Protein AF-A0A2M8PLS1-F1 (afdb_monomer)

pLDDT: mean 84.61, std 11.76, range [44.62, 97.69]

Solvent-accessible surface area (backbone atoms only — not comparable to full-atom values): 4415 Å² total; per-residue (Å²): 136,86,82,78,79,78,82,81,81,74,89,54,72,65,58,51,52,54,52,50,51,52,51,51,56,52,47,66,64,47,53,60,54,52,53,51,49,56,55,50,47,54,56,51,50,52,52,52,50,53,49,50,51,53,49,52,48,50,48,46,24,71,76,68,76,44,66,89,82,78,73,130

Secondary structure (DSSP, 8-state):
---------PPPHHHHHHHHHHHHHHHHHHHHHHHHHHHHHHHHHHHHHHHHHHHHHHHHHHHHSS-TT---

Radius of gyration: 30.1 Å; Cα contacts (8 Å, |Δi|>4): 10; chains: 1; bounding box: 80×38×62 Å

Mean predicted aligned error: 11.48 Å

Foldseek 3Di:
DDDDPDPPDDDDPVVVVVVVVVVVVVCVVVVVVVVVVVVVVVVVVVVVVVVVVVVVQVVCCVVPVDGPPPDD

Sequence (72 aa):
MQRKQRNEQGFTLIEMIGVLAIIAILAAIVAPKIFDAINDSKVNSLAEEIHTVKTAVANYYKDTGRFPNQYS

Structure (mmCIF, N/CA/C/O backbone):
data_AF-A0A2M8PLS1-F1
#
_entry.id   AF-A0A2M8PLS1-F1
#
loop_
_atom_site.group_PDB
_atom_site.id
_atom_site.type_symbol
_atom_site.label_atom_id
_atom_site.label_alt_id
_atom_site.label_comp_id
_atom_site.label_asym_id
_atom_site.label_entity_id
_atom_site.label_seq_id
_atom_site.pdbx_PDB_ins_code
_atom_site.Cartn_x
_atom_site.Cartn_y
_atom_site.Cartn_z
_atom_site.occupancy
_atom_site.B_iso_or_equiv
_atom_site.auth_seq_id
_atom_site.auth_comp_id
_atom_site.auth_asym_id
_atom_site.auth_atom_id
_atom_site.pdbx_PDB_model_num
ATOM 1 N N . MET A 1 1 ? -45.124 27.793 14.746 1.00 51.81 1 MET A N 1
ATOM 2 C CA . MET A 1 1 ? -44.087 27.169 13.893 1.00 51.81 1 MET A CA 1
ATOM 3 C C . MET A 1 1 ? -43.121 26.401 14.791 1.00 51.81 1 MET A C 1
ATOM 5 O O . MET A 1 1 ? -42.287 27.024 15.431 1.00 51.81 1 MET A O 1
ATOM 9 N N . GLN A 1 2 ? -43.277 25.081 14.929 1.00 60.97 2 GLN A N 1
ATOM 10 C CA . GLN A 1 2 ? -42.376 24.263 15.753 1.00 60.97 2 GLN A CA 1
ATOM 11 C C . GLN A 1 2 ? -41.157 23.857 14.912 1.00 60.97 2 GLN A C 1
ATOM 13 O O . GLN A 1 2 ? -41.290 23.127 13.931 1.00 60.97 2 GLN A O 1
ATOM 18 N N . ARG A 1 3 ? -39.971 24.371 15.259 1.00 67.00 3 ARG A N 1
ATOM 19 C CA . ARG A 1 3 ? -38.707 23.970 14.630 1.00 67.00 3 ARG A CA 1
ATOM 20 C C . ARG A 1 3 ? -38.327 22.585 15.148 1.00 67.00 3 ARG A C 1
ATOM 22 O O . ARG A 1 3 ? -37.924 22.439 16.296 1.00 67.00 3 ARG A O 1
ATOM 29 N N . LYS A 1 4 ? -38.468 21.574 14.292 1.00 65.88 4 LYS A N 1
ATOM 30 C CA . LYS A 1 4 ? -37.979 20.214 14.528 1.00 65.88 4 LYS A CA 1
ATOM 31 C C . LYS A 1 4 ? -36.447 20.278 14.544 1.00 65.88 4 LYS A C 1
ATOM 33 O O . LYS A 1 4 ? -35.837 20.434 13.489 1.00 65.88 4 LYS A O 1
ATOM 38 N N . GLN A 1 5 ? -35.832 20.249 15.727 1.00 69.06 5 GLN A N 1
ATOM 39 C CA . GLN A 1 5 ? -34.379 20.131 15.843 1.00 69.06 5 GLN A CA 1
ATOM 40 C C . GLN A 1 5 ? -33.976 18.792 15.217 1.00 69.06 5 GLN A C 1
ATOM 42 O O . GLN A 1 5 ? -34.409 17.730 15.664 1.00 69.06 5 GLN A O 1
ATOM 47 N N . ARG A 1 6 ? -33.225 18.847 14.115 1.00 68.50 6 ARG A N 1
ATOM 48 C CA . ARG A 1 6 ? -32.588 17.663 13.542 1.00 68.50 6 ARG A CA 1
ATOM 49 C C . ARG A 1 6 ? -31.531 17.219 14.543 1.00 68.50 6 ARG A C 1
ATOM 51 O O . ARG A 1 6 ? -30.614 17.973 14.838 1.00 68.50 6 ARG A O 1
ATOM 58 N N . ASN A 1 7 ? -31.719 16.032 15.101 1.00 69.88 7 ASN A N 1
ATOM 59 C CA . ASN A 1 7 ? -30.754 15.422 15.996 1.00 69.88 7 ASN A CA 1
ATOM 60 C C . ASN A 1 7 ? -29.607 14.897 15.123 1.00 69.88 7 ASN A C 1
ATOM 62 O O . ASN A 1 7 ? -29.709 13.815 14.547 1.00 69.88 7 ASN A O 1
ATOM 66 N N . GLU A 1 8 ? -28.579 15.714 14.923 1.00 71.50 8 GLU A N 1
ATOM 67 C CA . GLU A 1 8 ? -27.378 15.328 14.184 1.00 71.50 8 GLU A CA 1
ATOM 68 C C . GLU 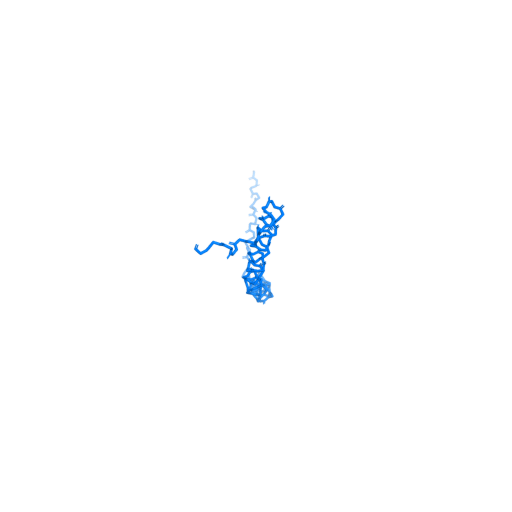A 1 8 ? -26.535 14.430 15.094 1.00 71.50 8 GLU A C 1
ATOM 70 O O . GLU A 1 8 ? -25.754 14.895 15.921 1.00 71.50 8 GLU A O 1
ATOM 75 N N . GLN A 1 9 ? -26.768 13.121 15.005 1.00 75.44 9 GLN A N 1
ATOM 76 C CA . GLN A 1 9 ? -25.955 12.125 15.694 1.00 75.44 9 GLN A CA 1
ATOM 77 C C . GLN A 1 9 ? -24.581 12.067 15.013 1.00 75.44 9 GLN A C 1
ATOM 79 O O . GLN A 1 9 ? -24.477 11.688 13.848 1.00 75.44 9 GLN A O 1
ATOM 84 N N . GLY A 1 10 ? -23.540 12.505 15.724 1.00 74.25 10 GLY A N 1
ATOM 85 C CA . GLY A 1 10 ? -22.147 12.378 15.295 1.00 74.25 10 GLY A CA 1
ATOM 86 C C . GLY A 1 10 ? -21.600 10.962 15.501 1.00 74.25 10 GLY A C 1
ATOM 87 O O . GLY A 1 10 ? -22.147 10.186 16.284 1.00 74.25 10 GLY A O 1
ATOM 88 N N . PHE A 1 11 ? -20.504 10.645 14.806 1.00 80.19 11 PHE A N 1
ATOM 89 C CA . PHE A 1 11 ? -19.799 9.366 14.932 1.00 80.19 11 PHE A CA 1
ATOM 90 C C . PHE A 1 11 ? -19.261 9.132 16.346 1.00 80.19 11 PHE A C 1
ATOM 92 O O . PHE A 1 11 ? -18.797 10.048 17.029 1.00 80.19 11 PHE A O 1
ATOM 99 N N . THR A 1 12 ? -19.274 7.871 16.756 1.00 91.19 12 THR A N 1
ATOM 100 C CA . THR A 1 12 ? -18.744 7.413 18.039 1.00 91.19 12 THR A CA 1
ATOM 101 C C . THR A 1 12 ? -17.281 6.978 17.924 1.00 91.19 12 THR A C 1
ATOM 103 O O . THR A 1 12 ? -16.798 6.570 16.865 1.00 91.19 12 THR A O 1
ATOM 106 N N . LEU A 1 13 ? -16.556 7.000 19.047 1.00 91.88 13 LEU A N 1
ATOM 107 C CA . LEU A 1 13 ? -15.181 6.489 19.099 1.00 91.88 13 LEU A CA 1
ATOM 108 C C . LEU A 1 13 ? -15.106 4.992 18.762 1.00 91.88 13 LEU A C 1
ATOM 110 O O . LEU A 1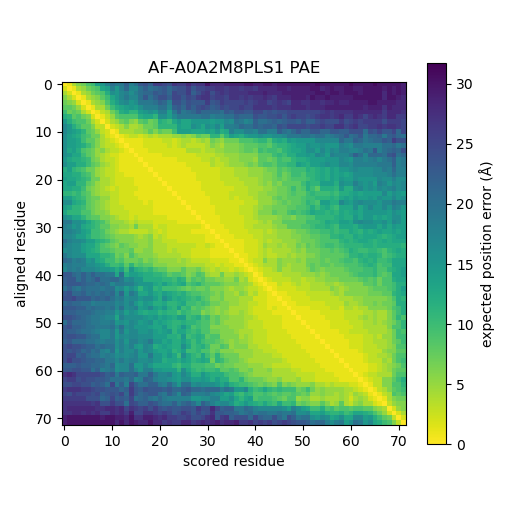 13 ? -14.141 4.552 18.141 1.00 91.88 13 LEU A O 1
ATOM 114 N N . ILE A 1 14 ? -16.129 4.216 19.135 1.00 94.12 14 ILE A N 1
ATOM 115 C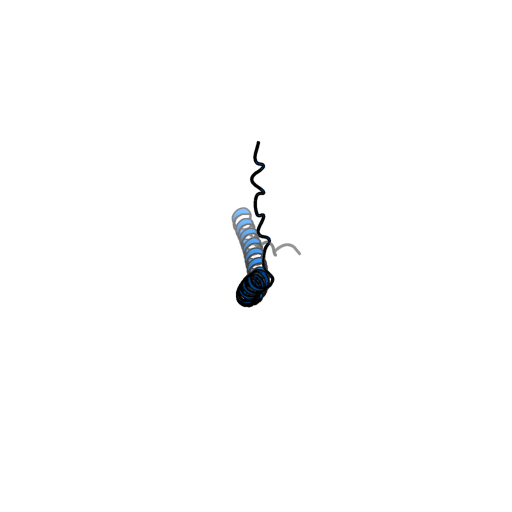 CA . ILE A 1 14 ? -16.171 2.775 18.863 1.00 94.12 14 ILE A CA 1
ATOM 116 C C . ILE A 1 14 ? -16.274 2.483 17.359 1.00 94.12 14 ILE A C 1
ATOM 118 O O . ILE A 1 14 ? -15.612 1.567 16.874 1.00 94.12 14 ILE A O 1
ATOM 122 N N . GLU A 1 15 ? -17.014 3.296 16.600 1.00 92.00 15 GLU A N 1
ATOM 123 C CA . GLU A 1 15 ? -17.080 3.172 15.138 1.00 92.00 15 GLU A CA 1
ATOM 124 C C . GLU A 1 15 ? -15.722 3.446 14.490 1.00 92.00 15 GLU A C 1
ATOM 126 O O . GLU A 1 15 ? -15.298 2.701 13.609 1.00 92.00 15 GLU A O 1
ATOM 131 N N . MET A 1 16 ? -14.992 4.458 14.966 1.00 93.94 16 MET A N 1
ATOM 132 C CA . MET A 1 16 ? -13.645 4.744 14.464 1.00 93.94 16 MET A CA 1
ATOM 133 C C . MET A 1 16 ? -12.649 3.634 14.786 1.00 93.94 16 MET A C 1
ATOM 135 O O . MET A 1 16 ? -11.847 3.273 13.926 1.00 93.94 16 MET A O 1
ATOM 139 N N . ILE A 1 17 ? -12.735 3.026 15.970 1.00 95.94 17 ILE A N 1
ATOM 140 C CA . ILE A 1 17 ? -11.916 1.857 16.317 1.00 95.94 17 ILE A CA 1
ATOM 141 C C . ILE A 1 17 ? -12.215 0.687 15.369 1.00 95.94 17 ILE A C 1
ATOM 143 O O . ILE A 1 17 ? -11.282 0.056 14.870 1.00 95.94 17 ILE A O 1
ATOM 147 N N . GLY A 1 18 ? -13.491 0.429 15.065 1.00 96.19 18 GLY A N 1
ATOM 148 C CA . GLY A 1 18 ? -13.887 -0.602 14.102 1.00 96.19 18 GLY A CA 1
ATOM 149 C C . GLY A 1 18 ? -13.325 -0.353 12.698 1.00 96.19 18 GLY A C 1
ATOM 150 O O . GLY A 1 18 ? -12.769 -1.260 12.081 1.00 96.19 18 GLY A O 1
ATOM 151 N N . VAL A 1 19 ? -13.397 0.889 12.212 1.00 96.62 19 VAL A N 1
ATOM 152 C CA . VAL A 1 19 ? -12.846 1.273 10.902 1.00 96.62 19 VAL A CA 1
ATOM 153 C C . VAL A 1 19 ? -11.326 1.100 10.862 1.00 96.62 19 VAL A C 1
ATOM 155 O O . VAL A 1 19 ? -10.803 0.496 9.926 1.00 96.62 19 VAL A O 1
ATOM 158 N N . LEU A 1 20 ? -10.610 1.568 11.888 1.00 96.88 20 LEU A N 1
ATOM 159 C CA . LEU A 1 20 ? -9.153 1.426 11.967 1.00 96.88 20 LEU A CA 1
ATOM 160 C C . LEU A 1 20 ? -8.718 -0.042 12.042 1.00 96.88 20 LEU A C 1
ATOM 162 O O . LEU A 1 20 ? -7.715 -0.405 11.429 1.00 96.88 20 LEU A O 1
ATOM 166 N N . ALA A 1 21 ? -9.485 -0.897 12.723 1.00 97.44 21 ALA A N 1
ATOM 167 C CA . ALA A 1 21 ? -9.222 -2.332 12.761 1.00 97.44 21 ALA A CA 1
ATOM 168 C C . ALA A 1 21 ? -9.311 -2.964 11.362 1.00 97.44 21 ALA A C 1
ATOM 170 O O . ALA A 1 21 ? -8.415 -3.708 10.964 1.00 97.44 21 ALA A O 1
ATOM 171 N N . ILE A 1 22 ? -10.342 -2.622 10.581 1.00 97.50 22 ILE A N 1
ATOM 172 C CA . ILE A 1 22 ? -10.488 -3.109 9.200 1.00 97.50 22 ILE A CA 1
ATOM 173 C C . ILE A 1 22 ? -9.337 -2.596 8.323 1.00 97.50 22 ILE A C 1
ATOM 175 O O . ILE A 1 22 ? -8.736 -3.379 7.587 1.00 97.50 22 ILE A O 1
ATOM 179 N N . ILE A 1 23 ? -8.981 -1.310 8.430 1.00 97.56 23 ILE A N 1
ATOM 180 C CA . ILE A 1 23 ? -7.853 -0.724 7.687 1.00 97.56 23 ILE A CA 1
ATOM 181 C C . ILE A 1 23 ? -6.543 -1.445 8.026 1.00 97.56 23 ILE A C 1
ATOM 183 O O . ILE A 1 23 ? -5.786 -1.773 7.116 1.00 97.56 23 ILE A O 1
ATOM 187 N N . ALA A 1 24 ? -6.287 -1.741 9.303 1.00 97.69 24 ALA A N 1
ATOM 188 C CA . ALA A 1 24 ? -5.082 -2.448 9.732 1.00 97.69 24 ALA A CA 1
ATOM 189 C C . ALA A 1 24 ? -5.003 -3.870 9.152 1.00 97.69 24 ALA A C 1
ATOM 191 O O . ALA A 1 24 ? -3.944 -4.277 8.673 1.00 97.69 24 ALA A O 1
ATOM 192 N N . ILE A 1 25 ? -6.122 -4.605 9.131 1.00 97.44 25 ILE A N 1
ATOM 193 C CA . ILE A 1 25 ? -6.194 -5.947 8.532 1.00 97.44 25 ILE A CA 1
ATOM 194 C C . ILE A 1 25 ? -5.901 -5.881 7.028 1.00 97.44 25 ILE A C 1
ATOM 196 O O . ILE A 1 25 ? -5.085 -6.650 6.519 1.00 97.44 25 ILE A O 1
ATOM 200 N N . LEU A 1 26 ? -6.530 -4.945 6.311 1.00 97.50 26 LEU A N 1
ATOM 201 C CA . LEU A 1 26 ? -6.300 -4.771 4.876 1.00 97.50 26 LEU A CA 1
ATOM 202 C C . LEU A 1 26 ? -4.850 -4.366 4.584 1.00 97.50 26 LEU A C 1
ATOM 204 O O . LEU A 1 26 ? -4.221 -4.941 3.696 1.00 97.50 26 LEU A O 1
ATOM 208 N N . ALA A 1 27 ? -4.295 -3.430 5.356 1.00 96.50 27 ALA A N 1
ATOM 209 C CA . ALA A 1 27 ? -2.914 -2.986 5.215 1.00 96.50 27 ALA A CA 1
ATOM 210 C C . ALA A 1 27 ? -1.917 -4.134 5.435 1.00 96.50 27 ALA A C 1
ATOM 212 O O . ALA A 1 27 ? -0.976 -4.272 4.656 1.00 96.50 27 ALA A O 1
ATOM 213 N N . ALA A 1 28 ? -2.155 -4.999 6.428 1.00 96.31 28 ALA A N 1
ATOM 214 C CA . ALA A 1 28 ? -1.308 -6.160 6.701 1.00 96.31 28 ALA A CA 1
ATOM 215 C C . ALA A 1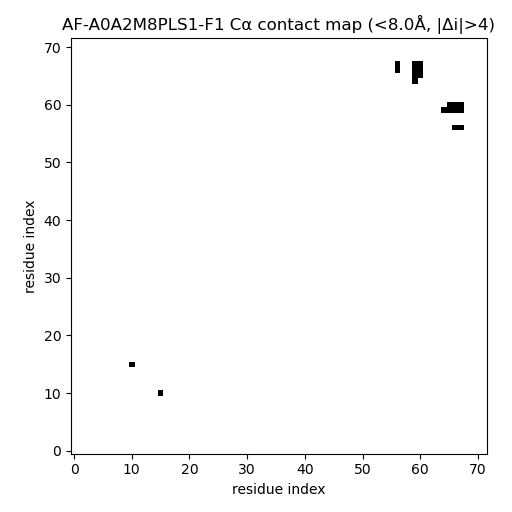 28 ? -1.265 -7.161 5.531 1.00 96.31 28 ALA A C 1
ATOM 217 O O . ALA A 1 28 ? -0.227 -7.767 5.280 1.00 96.31 28 ALA A O 1
ATOM 218 N N . ILE A 1 29 ? -2.368 -7.313 4.789 1.00 96.00 29 ILE A N 1
ATOM 219 C CA . ILE A 1 29 ? -2.443 -8.201 3.616 1.00 96.00 29 ILE A CA 1
ATOM 220 C C . ILE A 1 29 ? -1.820 -7.548 2.374 1.00 96.00 29 ILE A C 1
ATOM 222 O O . ILE A 1 29 ? -1.182 -8.225 1.567 1.00 96.00 29 ILE A O 1
ATOM 226 N N . VAL A 1 30 ? -2.036 -6.245 2.183 1.00 96.25 30 VAL A N 1
ATOM 227 C CA . VAL A 1 30 ? -1.625 -5.521 0.969 1.00 96.25 30 VAL A CA 1
ATOM 228 C C . VAL A 1 30 ? -0.139 -5.157 0.988 1.00 96.25 30 VAL A C 1
ATOM 230 O O . VAL A 1 30 ? 0.507 -5.238 -0.054 1.00 96.25 30 VAL A O 1
ATOM 233 N N . ALA A 1 31 ? 0.420 -4.802 2.148 1.00 94.12 31 ALA A N 1
ATOM 234 C CA . ALA A 1 31 ? 1.816 -4.383 2.277 1.00 94.12 31 ALA A CA 1
ATOM 235 C C . ALA A 1 31 ? 2.836 -5.371 1.666 1.00 94.12 31 ALA A C 1
ATOM 237 O O . ALA A 1 31 ? 3.594 -4.934 0.800 1.00 94.12 31 ALA A O 1
ATOM 238 N N . PRO A 1 32 ? 2.864 -6.678 2.014 1.00 93.44 3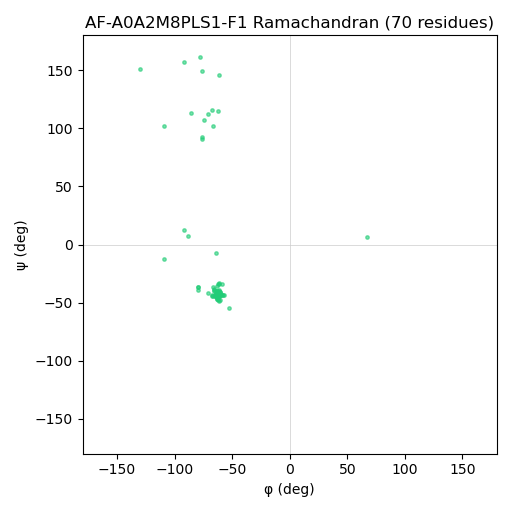2 PRO A N 1
ATOM 239 C CA . PRO A 1 32 ? 3.829 -7.616 1.426 1.00 93.44 32 PRO A CA 1
ATOM 240 C C . PRO A 1 32 ? 3.668 -7.748 -0.094 1.00 93.44 32 PRO A C 1
ATOM 242 O O . PRO A 1 32 ? 4.657 -7.712 -0.818 1.00 93.44 32 PRO A O 1
ATOM 245 N N . LYS A 1 33 ? 2.424 -7.774 -0.595 1.00 92.31 33 LYS A N 1
ATOM 246 C CA . LYS A 1 33 ? 2.134 -7.888 -2.034 1.00 92.31 33 LYS A CA 1
ATOM 247 C C . LYS A 1 33 ? 2.695 -6.726 -2.852 1.00 92.31 33 LYS A C 1
ATOM 249 O O . LYS A 1 33 ? 3.071 -6.920 -4.002 1.00 92.31 33 LYS A O 1
ATOM 254 N N . ILE A 1 34 ? 2.737 -5.522 -2.279 1.00 90.75 34 ILE A N 1
ATOM 255 C CA . ILE A 1 34 ? 3.344 -4.358 -2.936 1.00 90.75 34 ILE A CA 1
ATOM 256 C C . ILE A 1 34 ? 4.858 -4.550 -3.061 1.00 90.75 34 ILE A C 1
ATOM 258 O O . ILE A 1 34 ? 5.415 -4.279 -4.122 1.00 90.75 34 ILE A O 1
ATOM 262 N N . PHE A 1 35 ? 5.523 -5.031 -2.008 1.00 89.38 35 PHE A N 1
ATOM 263 C CA . PHE A 1 35 ? 6.962 -5.297 -2.056 1.00 89.38 35 PHE A CA 1
ATOM 264 C C . PHE A 1 35 ? 7.305 -6.395 -3.066 1.00 89.38 35 PHE A C 1
ATOM 266 O O . PHE A 1 35 ? 8.233 -6.210 -3.855 1.00 89.38 35 PHE A O 1
ATOM 273 N N . ASP A 1 36 ? 6.520 -7.474 -3.101 1.00 87.8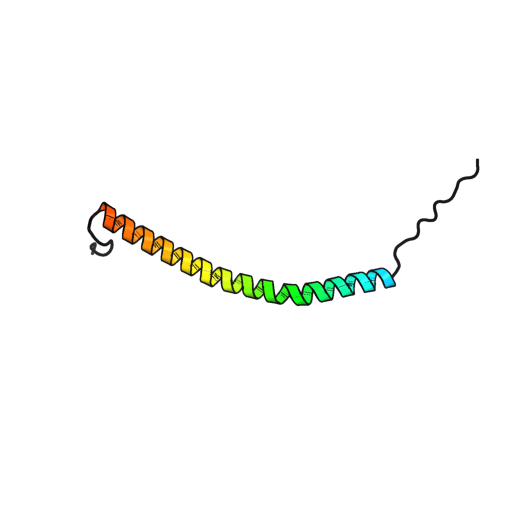8 36 ASP A N 1
ATOM 274 C CA . ASP A 1 36 ? 6.671 -8.548 -4.087 1.00 87.88 36 ASP A CA 1
ATOM 275 C C . ASP A 1 36 ? 6.494 -8.012 -5.516 1.00 87.88 36 ASP A C 1
ATOM 277 O O . ASP A 1 36 ? 7.362 -8.208 -6.362 1.00 87.88 36 ASP A O 1
ATOM 281 N N . ALA A 1 37 ? 5.438 -7.228 -5.770 1.00 86.50 37 ALA A N 1
ATOM 282 C CA . ALA A 1 37 ? 5.184 -6.636 -7.083 1.00 86.50 37 ALA A CA 1
ATOM 283 C C . ALA A 1 37 ? 6.306 -5.687 -7.542 1.00 86.50 37 ALA A C 1
ATOM 285 O O . ALA A 1 37 ? 6.669 -5.682 -8.718 1.00 86.50 37 ALA A O 1
ATOM 286 N N . ILE A 1 38 ? 6.881 -4.892 -6.633 1.00 85.62 38 ILE A N 1
ATOM 287 C CA . ILE A 1 38 ? 8.032 -4.030 -6.944 1.00 85.62 38 ILE A CA 1
ATOM 288 C C . ILE A 1 38 ? 9.251 -4.884 -7.302 1.00 85.62 38 ILE A C 1
ATOM 290 O O . ILE A 1 38 ? 9.939 -4.590 -8.283 1.00 85.62 38 ILE A O 1
ATOM 294 N N . ASN A 1 39 ? 9.519 -5.945 -6.542 1.00 81.88 39 ASN A N 1
ATOM 295 C CA . ASN A 1 39 ? 10.647 -6.830 -6.807 1.00 81.88 39 ASN A CA 1
ATOM 296 C C . ASN A 1 39 ? 10.495 -7.559 -8.155 1.00 81.88 39 ASN A C 1
ATOM 298 O O . ASN A 1 39 ? 11.425 -7.559 -8.966 1.00 81.88 39 ASN A O 1
ATOM 302 N N . ASP A 1 40 ? 9.302 -8.082 -8.436 1.00 84.00 40 ASP A N 1
ATOM 303 C CA . ASP A 1 40 ? 8.963 -8.734 -9.703 1.00 84.00 40 ASP A CA 1
ATOM 304 C C . ASP A 1 40 ? 9.049 -7.759 -10.880 1.00 84.00 40 ASP A C 1
ATOM 306 O O . ASP A 1 40 ? 9.585 -8.105 -11.935 1.00 84.00 40 ASP A O 1
ATOM 310 N N . SER A 1 41 ? 8.607 -6.508 -10.698 1.00 78.94 41 SER A N 1
ATOM 311 C CA . SER A 1 41 ? 8.671 -5.485 -11.747 1.00 78.94 41 SER A CA 1
ATOM 312 C C . SER A 1 41 ? 10.097 -5.235 -12.232 1.00 78.94 41 SER A C 1
ATOM 314 O O . SER A 1 41 ? 10.309 -5.016 -13.424 1.00 78.94 41 SER A O 1
ATOM 316 N N . LYS A 1 42 ? 11.095 -5.332 -11.345 1.00 75.94 42 LYS A N 1
ATOM 317 C CA . LYS A 1 42 ? 12.499 -5.122 -11.705 1.00 75.94 42 LYS A CA 1
ATOM 318 C C . LYS A 1 42 ? 13.038 -6.270 -12.554 1.00 75.94 42 LYS A C 1
ATOM 320 O O . LYS A 1 42 ? 13.745 -6.029 -13.530 1.00 75.94 42 LYS A O 1
ATOM 325 N N . VAL A 1 43 ? 12.687 -7.508 -12.207 1.00 80.12 43 VAL A N 1
ATOM 326 C CA . VAL A 1 43 ? 13.060 -8.695 -12.988 1.00 80.12 43 VAL A CA 1
ATOM 327 C C . VAL A 1 43 ? 12.354 -8.684 -14.341 1.00 80.12 43 VAL A C 1
ATOM 329 O O . VAL A 1 43 ? 12.998 -8.902 -15.366 1.00 80.12 43 VAL A O 1
ATOM 332 N N . ASN A 1 44 ? 11.059 -8.365 -14.358 1.00 81.94 44 ASN A N 1
ATOM 333 C CA . ASN A 1 44 ? 10.281 -8.294 -15.588 1.00 81.94 44 ASN A CA 1
ATOM 334 C C . ASN A 1 44 ? 10.782 -7.178 -16.520 1.00 81.94 44 ASN A C 1
ATOM 336 O O . ASN A 1 44 ? 10.972 -7.423 -17.706 1.00 81.94 44 ASN A O 1
ATOM 340 N N . SER A 1 45 ? 11.105 -5.996 -15.983 1.00 80.88 45 SER A N 1
ATOM 341 C CA . SER A 1 45 ? 11.663 -4.886 -16.774 1.00 80.88 45 SER A CA 1
ATOM 342 C C . SER A 1 45 ? 12.991 -5.264 -17.437 1.00 80.88 45 SER A C 1
ATOM 344 O O . SER A 1 45 ? 13.194 -4.997 -18.618 1.00 80.88 45 SER A O 1
ATOM 346 N N . LEU A 1 46 ? 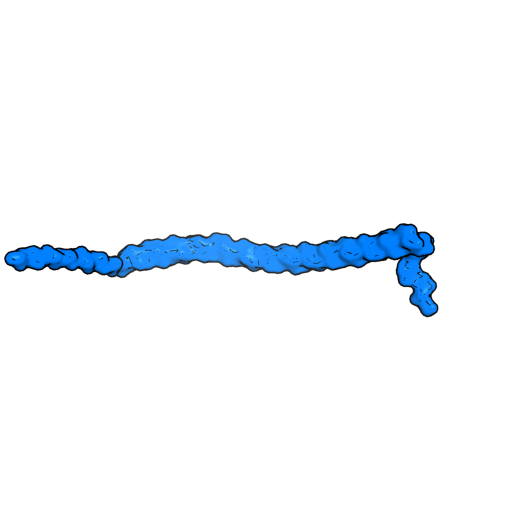13.887 -5.944 -16.711 1.00 81.50 46 LEU A N 1
ATOM 347 C CA . LEU A 1 4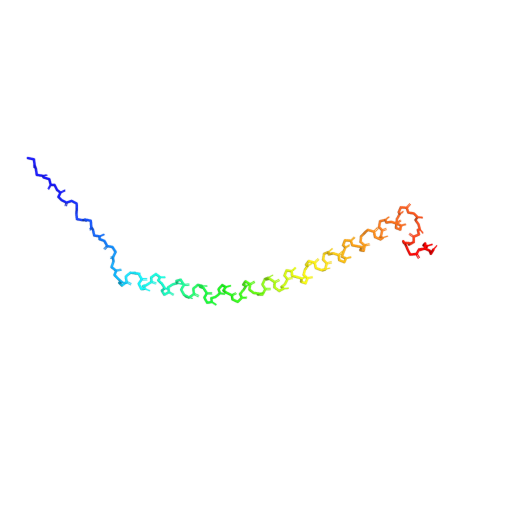6 ? 15.151 -6.429 -17.281 1.00 81.50 46 LEU A CA 1
ATOM 348 C C . LEU A 1 46 ? 14.927 -7.511 -18.348 1.00 81.50 46 LEU A C 1
ATOM 350 O O . LEU A 1 46 ? 15.623 -7.542 -19.364 1.00 81.50 46 LEU A O 1
ATOM 354 N N . ALA A 1 47 ? 13.961 -8.408 -18.135 1.00 86.75 47 ALA A N 1
ATOM 355 C CA . ALA A 1 47 ? 13.605 -9.427 -19.118 1.00 86.75 47 ALA A CA 1
ATOM 356 C C . ALA A 1 47 ? 13.061 -8.799 -20.415 1.00 86.75 47 ALA A C 1
ATOM 358 O O . ALA A 1 47 ? 13.456 -9.213 -21.510 1.00 86.75 47 ALA A O 1
ATOM 359 N N . GLU A 1 48 ? 12.216 -7.773 -20.298 1.00 90.06 48 GLU A N 1
ATOM 360 C CA . GLU A 1 48 ? 11.702 -6.989 -21.426 1.00 90.06 48 GLU A CA 1
ATOM 361 C C . GLU A 1 48 ? 12.816 -6.238 -22.166 1.00 90.06 48 GLU A C 1
ATOM 363 O O . GLU A 1 48 ? 12.849 -6.230 -23.401 1.00 90.06 48 GLU A O 1
ATOM 368 N N . GLU A 1 49 ? 13.781 -5.669 -21.443 1.00 87.50 49 GLU A N 1
ATOM 369 C CA . GLU A 1 49 ? 14.935 -4.990 -22.036 1.00 87.50 49 GLU A CA 1
ATOM 370 C C . GLU A 1 49 ? 15.801 -5.962 -22.853 1.00 87.50 49 GLU A C 1
ATOM 372 O O . GLU A 1 49 ? 16.099 -5.712 -24.025 1.00 87.50 49 GLU A O 1
ATOM 377 N N . ILE A 1 50 ? 16.121 -7.137 -22.298 1.00 90.00 50 ILE A N 1
ATOM 378 C CA . ILE A 1 50 ? 16.844 -8.194 -23.023 1.00 90.00 50 ILE A CA 1
ATOM 379 C C . ILE A 1 50 ? 16.058 -8.644 -24.258 1.00 90.00 50 ILE A C 1
ATOM 381 O O . ILE A 1 50 ? 16.646 -8.857 -25.322 1.00 90.00 50 ILE A O 1
ATOM 385 N N . HIS A 1 51 ? 14.740 -8.814 -24.137 1.00 92.19 51 HIS A N 1
ATOM 386 C CA . HIS A 1 51 ? 13.893 -9.196 -25.263 1.00 92.19 51 HIS A CA 1
ATOM 387 C C . HIS A 1 51 ? 13.921 -8.137 -26.374 1.00 92.19 51 HIS A C 1
ATOM 389 O O . HIS A 1 51 ? 14.027 -8.474 -27.557 1.00 92.19 51 HIS A O 1
ATOM 395 N N . THR A 1 52 ? 13.902 -6.859 -25.999 1.00 92.19 52 THR A N 1
ATOM 396 C CA . THR A 1 52 ? 14.015 -5.725 -26.923 1.00 92.19 52 THR A CA 1
ATOM 397 C C . THR A 1 52 ? 15.350 -5.747 -27.662 1.00 92.19 52 THR A C 1
ATOM 399 O O . THR A 1 52 ? 15.367 -5.697 -28.892 1.00 92.19 52 THR A O 1
ATOM 402 N N . VAL A 1 53 ? 16.467 -5.927 -26.947 1.00 89.94 53 VAL A N 1
ATOM 403 C CA . VAL A 1 53 ? 17.804 -6.029 -27.557 1.00 89.94 53 VAL A CA 1
ATOM 404 C C . VAL A 1 53 ? 17.898 -7.238 -28.489 1.00 89.94 53 VAL A C 1
ATOM 406 O O . VAL A 1 53 ? 18.348 -7.103 -29.625 1.00 89.94 53 VAL A O 1
ATOM 409 N N . LYS A 1 54 ? 17.426 -8.417 -28.065 1.00 90.06 54 LYS A N 1
ATOM 410 C CA . LYS A 1 54 ? 17.397 -9.621 -28.916 1.00 90.06 54 LYS A CA 1
ATOM 411 C C . LYS A 1 54 ? 16.595 -9.393 -30.193 1.00 90.06 54 LYS A C 1
ATOM 413 O O . LYS A 1 54 ? 17.035 -9.792 -31.268 1.00 90.06 54 LYS A O 1
ATOM 418 N N . THR A 1 55 ? 15.443 -8.739 -30.077 1.00 91.62 55 THR A N 1
ATOM 419 C CA . THR A 1 55 ? 14.587 -8.408 -31.219 1.00 91.62 55 THR A CA 1
ATOM 420 C C . THR A 1 55 ? 15.288 -7.429 -32.158 1.00 91.62 55 THR A C 1
ATOM 422 O O . THR A 1 55 ? 15.295 -7.649 -33.365 1.00 91.62 55 THR A O 1
ATOM 425 N N . ALA A 1 56 ? 15.948 -6.401 -31.622 1.00 88.88 56 ALA A N 1
ATOM 426 C CA . ALA A 1 56 ? 16.724 -5.448 -32.411 1.00 88.88 56 ALA A CA 1
ATOM 427 C C . ALA A 1 56 ? 17.876 -6.129 -33.169 1.00 88.88 56 ALA A C 1
ATOM 429 O O . ALA A 1 56 ? 18.045 -5.903 -34.365 1.00 88.88 56 ALA A O 1
ATOM 430 N N . VAL A 1 57 ? 18.620 -7.022 -32.508 1.00 89.06 57 VAL A N 1
ATOM 431 C CA . VAL A 1 57 ? 19.697 -7.818 -33.125 1.00 89.06 57 VAL A CA 1
ATOM 432 C C . VAL A 1 57 ? 19.148 -8.739 -34.216 1.00 89.06 57 VAL A C 1
ATOM 434 O O . VAL A 1 57 ? 19.723 -8.824 -35.300 1.00 89.06 57 VAL A O 1
ATOM 437 N N . ALA A 1 58 ? 18.032 -9.421 -33.952 1.00 88.75 58 ALA A N 1
ATOM 438 C CA . ALA A 1 58 ? 17.392 -10.305 -34.920 1.00 88.75 58 ALA A CA 1
ATOM 439 C C . ALA A 1 58 ? 16.886 -9.535 -36.146 1.00 88.75 58 ALA A C 1
ATOM 441 O O . ALA A 1 58 ? 17.046 -10.008 -37.268 1.00 88.75 58 ALA A O 1
ATOM 442 N N . ASN A 1 59 ? 16.313 -8.348 -35.947 1.00 89.69 59 ASN A N 1
ATOM 443 C CA . ASN A 1 59 ? 15.876 -7.477 -37.035 1.00 89.69 59 ASN A CA 1
ATOM 444 C C . ASN A 1 59 ? 17.069 -6.962 -37.844 1.00 89.69 59 ASN A C 1
ATOM 446 O O . ASN A 1 59 ? 17.065 -7.084 -39.061 1.00 89.69 59 ASN A O 1
ATOM 450 N N . TYR A 1 60 ? 18.141 -6.520 -37.183 1.00 86.81 60 TYR A N 1
ATOM 451 C CA . TYR A 1 60 ? 19.371 -6.121 -37.867 1.00 86.81 60 TYR A CA 1
ATOM 452 C C . TYR A 1 60 ? 19.937 -7.251 -38.738 1.00 86.81 60 TYR A C 1
ATOM 454 O O . TYR A 1 60 ? 20.322 -7.022 -39.884 1.00 86.81 60 TYR A O 1
ATOM 462 N N . TYR A 1 61 ? 19.948 -8.485 -38.224 1.00 88.12 61 TYR A N 1
ATOM 463 C CA . TYR A 1 61 ? 20.374 -9.651 -38.995 1.00 88.12 61 TYR A CA 1
ATOM 464 C C . TYR A 1 61 ? 19.435 -9.950 -40.169 1.00 88.12 61 TYR A C 1
ATOM 466 O O . TYR A 1 61 ? 19.912 -10.270 -41.254 1.00 88.12 61 TYR A O 1
ATOM 474 N N . LYS A 1 62 ? 18.114 -9.825 -39.987 1.00 89.25 62 LYS A N 1
ATOM 475 C CA . LYS A 1 62 ? 17.144 -9.976 -41.084 1.00 89.25 62 LYS A CA 1
ATOM 476 C C . LYS A 1 62 ? 17.369 -8.948 -42.192 1.00 89.25 62 LYS A C 1
ATOM 478 O O . LYS A 1 62 ? 17.297 -9.315 -43.360 1.00 89.25 62 LYS A O 1
ATOM 483 N N . ASP A 1 63 ? 17.668 -7.706 -41.829 1.00 88.06 63 ASP A N 1
ATOM 484 C CA . ASP A 1 63 ? 17.796 -6.603 -42.782 1.00 88.06 63 ASP A CA 1
ATOM 485 C C . ASP A 1 63 ? 19.157 -6.600 -43.496 1.00 88.06 63 ASP A C 1
ATOM 487 O O . ASP A 1 63 ? 19.245 -6.276 -44.678 1.00 88.06 63 ASP A O 1
ATOM 491 N N . THR A 1 64 ? 20.233 -6.967 -42.792 1.00 85.12 64 THR A N 1
ATOM 492 C CA . THR A 1 64 ? 21.615 -6.848 -43.300 1.00 85.12 64 THR A CA 1
ATOM 493 C C . THR A 1 64 ? 22.285 -8.186 -43.624 1.00 85.12 64 THR A C 1
ATO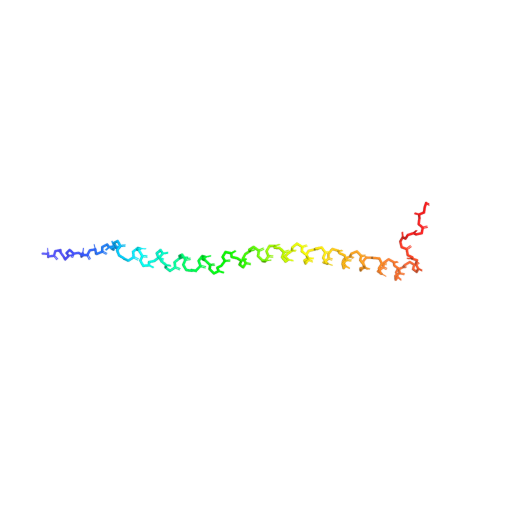M 495 O O . THR A 1 64 ? 23.358 -8.211 -44.230 1.00 85.12 64 THR A O 1
ATOM 498 N N . GLY A 1 65 ? 21.697 -9.309 -43.199 1.00 81.62 65 GLY A N 1
ATOM 499 C CA . GLY A 1 65 ? 22.290 -10.646 -43.294 1.00 81.62 65 GLY A CA 1
ATOM 500 C C . GLY A 1 65 ? 23.526 -10.857 -42.409 1.00 81.62 65 GLY A C 1
ATOM 501 O O . GLY A 1 65 ? 24.186 -11.892 -42.520 1.00 81.62 65 GLY A O 1
ATOM 502 N N . ARG A 1 66 ? 23.879 -9.890 -41.549 1.00 77.00 66 ARG A N 1
ATOM 503 C CA . ARG A 1 66 ? 25.070 -9.921 -40.686 1.00 77.00 66 ARG A CA 1
ATOM 504 C C . ARG A 1 66 ? 24.707 -9.598 -39.246 1.00 77.00 66 ARG A C 1
ATOM 506 O O . ARG A 1 66 ? 23.741 -8.895 -38.972 1.00 77.00 66 ARG A O 1
ATOM 513 N N . PHE A 1 67 ? 25.471 -10.138 -38.302 1.00 80.94 67 PHE A N 1
ATOM 514 C CA . PHE A 1 67 ? 25.282 -9.801 -36.894 1.00 80.94 67 PHE A CA 1
ATOM 515 C C . PHE A 1 67 ? 25.865 -8.410 -36.584 1.00 80.94 67 PHE A C 1
ATOM 517 O O . PHE A 1 67 ? 26.874 -8.035 -37.185 1.00 80.94 67 PHE A O 1
ATOM 524 N N . PRO A 1 68 ? 25.301 -7.665 -35.611 1.00 75.06 68 PRO A N 1
ATOM 525 C CA . PRO A 1 68 ? 25.765 -6.315 -35.267 1.00 75.06 68 PRO A CA 1
ATOM 526 C C . PRO A 1 68 ? 27.197 -6.246 -34.705 1.00 75.06 68 PRO A C 1
ATOM 528 O O . PRO A 1 68 ? 27.718 -5.158 -34.497 1.00 75.06 68 PRO A O 1
ATOM 531 N N . ASN A 1 69 ? 27.842 -7.385 -34.433 1.00 71.81 69 ASN A N 1
ATOM 532 C CA . ASN A 1 69 ? 29.162 -7.474 -33.801 1.00 71.81 69 ASN A CA 1
ATOM 533 C C . ASN A 1 69 ? 30.345 -7.438 -34.788 1.00 71.81 69 ASN A C 1
ATOM 535 O O . ASN A 1 69 ? 31.477 -7.677 -34.376 1.00 71.81 69 ASN A O 1
ATOM 539 N N . GLN A 1 70 ? 30.101 -7.181 -36.077 1.00 61.09 70 GLN A N 1
ATOM 540 C CA . GLN A 1 70 ? 31.144 -7.233 -37.110 1.00 61.09 70 GLN A CA 1
ATOM 541 C C . GLN A 1 70 ? 31.856 -5.897 -37.383 1.00 61.09 70 GLN A C 1
ATOM 543 O O . GLN A 1 70 ? 32.598 -5.805 -38.357 1.00 61.09 70 GLN A O 1
ATOM 548 N N . TYR A 1 71 ? 31.687 -4.885 -36.532 1.00 57.31 71 TYR A N 1
ATOM 549 C CA . TYR A 1 71 ? 32.458 -3.642 -36.613 1.00 57.31 71 TYR A CA 1
ATOM 550 C C . TYR A 1 71 ? 33.448 -3.576 -35.442 1.00 57.31 71 TYR A C 1
ATOM 552 O O . TYR A 1 71 ? 33.055 -3.324 -34.304 1.00 57.31 71 TYR A O 1
ATOM 560 N N . SER A 1 72 ? 34.720 -3.870 -35.730 1.00 44.62 72 SER A N 1
ATOM 561 C CA . SER A 1 72 ? 35.878 -3.341 -34.991 1.00 44.62 72 SER A CA 1
ATOM 562 C C . SER A 1 72 ? 36.360 -2.073 -35.681 1.00 44.62 72 SER A C 1
ATOM 564 O O . SER A 1 72 ? 36.268 -2.041 -36.930 1.00 44.62 72 SER A O 1
#